Protein AF-X1IJZ1-F1 (afdb_monomer_lite)

Organism: NCBI:txid412755

Foldseek 3Di:
DFFWFFAKDAQFWTWTWGPVVVPPFTFIFTDAPRDTHGLGTDDAFDKWKWKWKDDPVVQWIFIDTPNHTRDIGHGHNPDDRGPDMDGTGDDPPDPWHKDKDKDDWDKDFDQCQNPPVDGPVRPPVPDDDTIIMIIIIIHIDGPD

pLDDT: mean 72.97, std 17.33, range [34.69, 97.56]

Sequence (144 aa):
PIHWIEVFRNQHINTVIDDSAGGGAWSFKCRYGGENYLIMNLYPYALYNIEYKVHPHPNNYDIYVGGILKRTCDCDPGGPPFPQFRMGDFEIGSDNYGRAVYDDIIVTQPVDSDQDGILDPDDNCPYDYCGQRFFATLSAKDSG

Secondary structure (DSSP, 8-state):
---EEEEEESSS-EEEEE-TTSSS--EEEEEETTEEEEEEE--TT--EEEEEEEETTTTEEEEEETTEEEEEEE----SS---S-EEE---TT-S--EEEEEEEEEEE--SSSS-SSS-TTT----SS----EEEEEEEEEE--

Structure (mmCIF, N/CA/C/O backbone):
data_AF-X1IJZ1-F1
#
_entry.id   AF-X1IJZ1-F1
#
loop_
_atom_site.group_PDB
_atom_site.id
_atom_site.type_symbol
_atom_site.label_atom_id
_atom_site.label_alt_id
_atom_site.label_comp_id
_atom_site.label_asym_id
_atom_site.label_entity_id
_atom_site.label_seq_id
_atom_site.pdbx_PDB_ins_code
_atom_site.Cartn_x
_atom_site.Cartn_y
_atom_site.Cartn_z
_atom_site.occupancy
_atom_site.B_iso_or_equiv
_atom_site.auth_seq_id
_atom_site.auth_comp_id
_atom_site.auth_asym_id
_atom_site.auth_atom_id
_atom_site.pdbx_PDB_model_num
ATOM 1 N N . PRO A 1 1 ? 9.723 14.968 -14.185 1.00 48.88 1 PRO A N 1
ATOM 2 C CA . PRO A 1 1 ? 9.202 14.939 -12.797 1.00 48.88 1 PRO A CA 1
ATOM 3 C C . PRO A 1 1 ? 9.394 13.530 -12.235 1.00 48.88 1 PRO A C 1
ATOM 5 O O . PRO A 1 1 ? 9.352 12.592 -13.024 1.00 48.88 1 PRO A O 1
ATOM 8 N N . ILE A 1 2 ? 9.660 13.366 -10.935 1.00 55.94 2 ILE A N 1
ATOM 9 C CA . ILE A 1 2 ? 9.573 12.030 -10.322 1.00 55.94 2 ILE A CA 1
ATOM 10 C C . ILE A 1 2 ? 8.095 11.653 -10.353 1.00 55.94 2 ILE A C 1
ATOM 12 O O . ILE A 1 2 ? 7.256 12.446 -9.933 1.00 55.94 2 ILE A O 1
ATOM 16 N N . HIS A 1 3 ? 7.793 10.489 -10.905 1.00 66.81 3 HIS A N 1
ATOM 17 C CA . HIS A 1 3 ? 6.431 10.038 -11.126 1.00 66.81 3 HIS A CA 1
ATOM 18 C C . HIS A 1 3 ? 6.120 8.867 -10.229 1.00 66.81 3 HIS A C 1
ATOM 20 O O . HIS A 1 3 ? 6.918 7.938 -10.098 1.00 66.81 3 HIS A O 1
ATOM 26 N N . TRP A 1 4 ? 4.937 8.929 -9.649 1.00 77.62 4 TRP A N 1
ATOM 27 C CA . TRP A 1 4 ? 4.392 7.917 -8.773 1.00 77.62 4 TRP A CA 1
ATOM 28 C C . TRP A 1 4 ? 3.078 7.401 -9.331 1.00 77.62 4 TRP A C 1
ATOM 30 O O . TRP A 1 4 ? 2.216 8.166 -9.754 1.00 77.62 4 TRP A O 1
ATOM 40 N N . ILE A 1 5 ? 2.899 6.091 -9.249 1.00 82.00 5 ILE A N 1
ATOM 41 C CA . ILE A 1 5 ? 1.600 5.470 -9.492 1.00 82.00 5 ILE A CA 1
ATOM 42 C C . ILE A 1 5 ? 0.942 5.327 -8.123 1.00 82.00 5 ILE A C 1
ATOM 44 O O . ILE A 1 5 ? 1.501 4.654 -7.254 1.00 82.00 5 ILE A O 1
ATOM 48 N N . GLU A 1 6 ? -0.217 5.942 -7.897 1.00 86.25 6 GLU A N 1
ATOM 49 C CA . GLU A 1 6 ? -0.952 5.771 -6.642 1.00 86.25 6 GLU A CA 1
ATOM 50 C C . GLU A 1 6 ? -1.454 4.320 -6.564 1.00 86.25 6 GLU A C 1
ATOM 52 O O . GLU A 1 6 ? -2.267 3.876 -7.372 1.00 86.25 6 GLU A O 1
ATOM 57 N N . VAL A 1 7 ? -0.964 3.541 -5.596 1.00 88.25 7 VAL A N 1
ATOM 58 C CA . VAL A 1 7 ? -1.478 2.181 -5.357 1.00 88.25 7 VAL A CA 1
ATOM 59 C C . VAL A 1 7 ? -2.842 2.285 -4.712 1.00 88.25 7 VAL A C 1
ATOM 61 O O . VAL A 1 7 ? -3.813 1.741 -5.221 1.00 88.25 7 VAL A O 1
ATOM 64 N N . PHE A 1 8 ? -2.906 3.022 -3.610 1.00 87.88 8 PHE A N 1
ATOM 65 C CA . PHE A 1 8 ? -4.148 3.389 -2.967 1.00 87.88 8 PHE A CA 1
ATOM 66 C C . PHE A 1 8 ? -3.935 4.673 -2.183 1.00 87.88 8 PHE A C 1
ATOM 68 O O . PHE A 1 8 ? -2.949 4.809 -1.442 1.00 87.88 8 PHE A O 1
ATOM 75 N N . ARG A 1 9 ? -4.877 5.601 -2.343 1.00 85.38 9 ARG A N 1
ATOM 76 C CA . ARG A 1 9 ? -4.916 6.843 -1.587 1.00 85.38 9 ARG A CA 1
ATOM 77 C C . ARG A 1 9 ? -6.334 7.195 -1.154 1.00 85.38 9 ARG A C 1
ATOM 79 O O . ARG A 1 9 ? -7.252 7.211 -1.976 1.00 85.38 9 ARG A O 1
ATOM 86 N N . ASN A 1 10 ? -6.480 7.540 0.121 1.00 83.31 10 ASN A N 1
ATOM 87 C CA . ASN A 1 10 ? -7.652 8.197 0.701 1.00 83.31 10 ASN A CA 1
ATOM 88 C C . ASN A 1 10 ? -7.187 9.248 1.738 1.00 83.31 10 ASN A C 1
ATOM 90 O O . ASN A 1 10 ? -6.062 9.739 1.647 1.00 83.31 10 ASN A O 1
ATOM 94 N N . GLN A 1 11 ? -8.044 9.622 2.693 1.00 79.62 11 GLN A N 1
ATOM 95 C CA . GLN A 1 11 ? -7.702 10.563 3.770 1.00 79.62 11 GLN A CA 1
ATOM 96 C C . GLN A 1 11 ? -6.636 10.038 4.752 1.00 79.62 11 GLN A C 1
ATOM 98 O O . GLN A 1 11 ? -5.939 10.836 5.363 1.00 79.62 11 GLN A O 1
ATOM 103 N N . HIS A 1 12 ? -6.504 8.722 4.916 1.00 84.25 12 HIS A N 1
ATOM 104 C CA . HIS A 1 12 ? -5.594 8.107 5.889 1.00 84.25 12 HIS A CA 1
ATOM 105 C C . HIS A 1 12 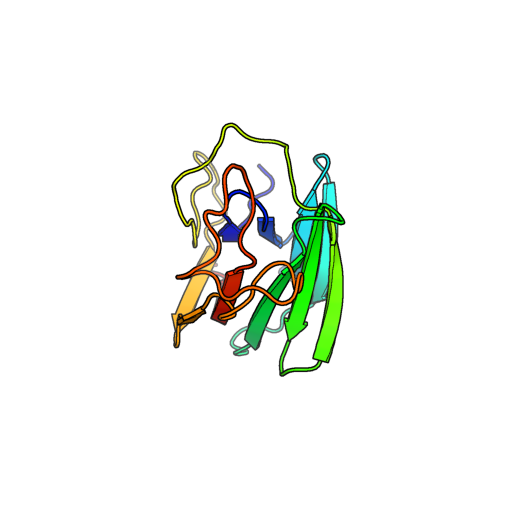? -4.389 7.458 5.207 1.00 84.25 12 HIS A C 1
ATOM 107 O O . HIS A 1 12 ? -3.242 7.664 5.590 1.00 84.25 12 HIS A O 1
ATOM 113 N N . ILE A 1 13 ? -4.652 6.679 4.165 1.00 88.44 13 ILE A N 1
ATOM 114 C CA . ILE A 1 13 ? -3.670 5.879 3.451 1.00 88.44 13 ILE A CA 1
ATOM 115 C C . ILE A 1 13 ? -3.149 6.681 2.264 1.00 88.44 13 ILE A C 1
ATOM 117 O O . ILE A 1 13 ? -3.924 7.244 1.491 1.00 88.44 13 ILE A O 1
ATOM 121 N N . ASN A 1 14 ? -1.832 6.673 2.078 1.00 89.50 14 ASN A N 1
ATOM 122 C CA . ASN A 1 14 ? -1.183 7.233 0.902 1.00 89.50 14 ASN A CA 1
ATOM 123 C C . ASN A 1 14 ? -0.015 6.328 0.515 1.00 89.50 14 ASN A C 1
ATOM 125 O O . ASN A 1 14 ? 1.035 6.327 1.161 1.00 89.50 14 ASN A O 1
ATOM 129 N N . THR A 1 15 ? -0.216 5.511 -0.516 1.00 90.88 15 THR A N 1
ATOM 130 C CA . THR A 1 15 ? 0.810 4.588 -0.996 1.00 90.88 15 THR A CA 1
ATOM 131 C C . THR A 1 15 ? 0.993 4.665 -2.494 1.00 90.88 15 THR A C 1
ATOM 133 O O . THR A 1 15 ? 0.041 4.850 -3.253 1.00 90.88 15 THR A O 1
ATOM 136 N N . VAL A 1 16 ? 2.244 4.510 -2.909 1.00 88.69 16 VAL A N 1
ATOM 137 C CA . VAL A 1 16 ? 2.686 4.725 -4.278 1.00 88.69 16 VAL A CA 1
ATOM 138 C C . VAL A 1 16 ? 3.659 3.640 -4.716 1.00 88.69 16 VAL A C 1
ATOM 140 O O . VAL A 1 16 ? 4.363 3.036 -3.902 1.00 88.69 16 VAL A O 1
ATOM 143 N N . ILE A 1 17 ? 3.716 3.420 -6.022 1.00 86.94 17 ILE A N 1
ATOM 144 C CA . ILE A 1 17 ? 4.848 2.789 -6.684 1.00 86.94 17 ILE A CA 1
ATOM 145 C C . ILE A 1 17 ? 5.768 3.901 -7.186 1.00 86.94 17 ILE A C 1
ATOM 147 O O . ILE A 1 17 ? 5.311 4.832 -7.847 1.00 86.94 17 ILE A O 1
ATOM 151 N N . ASP A 1 18 ? 7.051 3.790 -6.863 1.00 82.19 18 ASP A N 1
ATOM 152 C CA . ASP A 1 18 ? 8.067 4.803 -7.139 1.00 82.19 18 ASP A CA 1
ATOM 153 C C . ASP A 1 18 ? 9.330 4.138 -7.724 1.00 82.19 18 ASP A C 1
ATOM 155 O O . ASP A 1 18 ? 9.849 3.173 -7.148 1.00 82.19 18 ASP A O 1
ATOM 159 N N . ASP A 1 19 ? 9.814 4.659 -8.856 1.00 76.19 19 ASP A N 1
ATOM 160 C CA . ASP A 1 19 ? 11.106 4.323 -9.487 1.00 76.19 19 ASP A CA 1
ATOM 161 C C . ASP A 1 19 ? 12.146 5.429 -9.232 1.00 76.19 19 ASP A C 1
ATOM 163 O O . ASP A 1 19 ? 12.922 5.817 -10.101 1.00 76.19 19 ASP A O 1
ATOM 167 N N . SER A 1 20 ? 12.185 5.980 -8.016 1.00 63.88 20 SER A N 1
ATOM 168 C CA . SER A 1 20 ? 13.125 7.040 -7.618 1.00 63.88 20 SER A CA 1
ATOM 169 C C . SER A 1 20 ? 14.608 6.699 -7.843 1.00 63.88 20 SER A C 1
ATOM 171 O O . SER A 1 20 ? 15.456 7.580 -7.733 1.00 63.88 20 SER A O 1
ATOM 173 N N . ALA A 1 21 ? 14.944 5.430 -8.103 1.00 58.72 21 ALA A N 1
ATOM 174 C CA . ALA A 1 21 ? 16.296 4.988 -8.439 1.00 58.72 21 ALA A CA 1
ATOM 175 C C . ALA A 1 21 ? 16.635 5.119 -9.941 1.00 58.72 21 ALA A C 1
ATOM 177 O O . ALA A 1 21 ? 17.794 4.925 -10.303 1.00 58.72 21 ALA A O 1
ATOM 178 N N . GLY A 1 22 ? 15.660 5.444 -10.803 1.00 56.47 22 GLY A N 1
ATOM 179 C CA . GLY A 1 22 ? 15.850 5.690 -12.239 1.00 56.47 22 GLY A CA 1
ATOM 180 C C . GLY A 1 22 ? 16.417 4.498 -13.014 1.00 56.47 22 GLY A C 1
ATOM 181 O O . GLY A 1 22 ? 17.067 4.685 -14.041 1.00 56.47 22 GLY A O 1
ATOM 182 N N . GLY A 1 23 ? 16.237 3.285 -12.486 1.00 58.50 23 GLY A N 1
ATOM 183 C CA . GLY A 1 23 ? 16.895 2.066 -12.961 1.00 58.50 23 GLY A CA 1
ATOM 184 C C . GLY A 1 23 ? 15.931 0.920 -13.259 1.00 58.50 23 GLY A C 1
ATOM 185 O O . GLY A 1 23 ? 16.386 -0.218 -13.374 1.00 58.50 23 GLY A O 1
ATOM 186 N N . GLY A 1 24 ? 14.619 1.188 -13.322 1.00 60.78 24 GLY A N 1
ATOM 187 C CA . GLY A 1 24 ? 13.583 0.165 -13.496 1.00 60.78 24 GLY A CA 1
ATOM 188 C C . GLY A 1 24 ? 13.322 -0.666 -12.235 1.00 60.78 24 GLY A C 1
ATOM 189 O O . GLY A 1 24 ? 12.656 -1.704 -12.292 1.00 6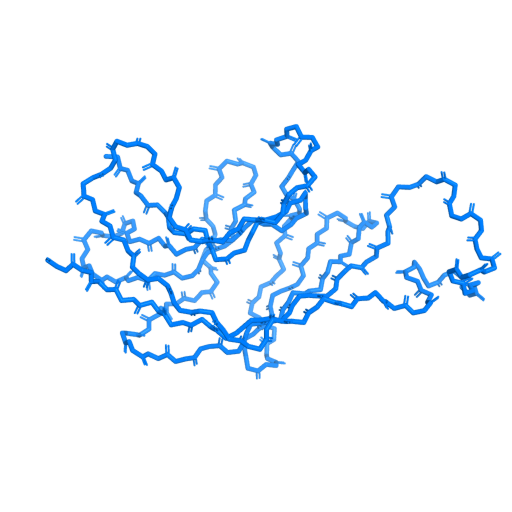0.78 24 GLY A O 1
ATOM 190 N N . ALA A 1 25 ? 13.850 -0.231 -11.088 1.00 70.81 25 ALA A N 1
ATOM 191 C CA . ALA A 1 25 ? 13.694 -0.900 -9.804 1.00 70.81 25 ALA A CA 1
ATOM 192 C C . ALA A 1 25 ? 12.504 -0.291 -9.058 1.00 70.81 25 ALA A C 1
ATOM 194 O O . ALA A 1 25 ? 12.655 0.491 -8.118 1.00 70.81 25 ALA A O 1
ATOM 195 N N . TRP A 1 26 ? 11.307 -0.673 -9.496 1.00 80.69 26 TRP A N 1
ATOM 196 C CA . TRP A 1 26 ? 10.061 -0.230 -8.890 1.00 80.69 26 TRP A CA 1
ATOM 197 C C . TRP A 1 26 ? 9.973 -0.656 -7.425 1.00 80.69 26 TRP A C 1
ATOM 199 O O . TRP A 1 26 ? 10.231 -1.806 -7.058 1.00 80.69 26 TRP A O 1
ATOM 209 N N . SER A 1 27 ? 9.570 0.278 -6.572 1.00 87.69 27 SER A N 1
ATOM 210 C CA . SER A 1 27 ? 9.424 0.042 -5.140 1.00 87.69 27 SER A CA 1
ATOM 211 C C . SER A 1 27 ? 8.053 0.483 -4.656 1.00 87.69 27 SER A C 1
ATOM 213 O O . SER A 1 27 ? 7.517 1.497 -5.098 1.00 87.69 27 SER A O 1
ATOM 215 N N . PHE A 1 28 ? 7.481 -0.301 -3.747 1.00 91.44 28 PHE A N 1
ATOM 216 C CA . PHE A 1 28 ? 6.243 0.034 -3.064 1.00 91.44 28 PHE A CA 1
ATOM 217 C C . PHE A 1 28 ? 6.572 0.857 -1.826 1.00 91.44 28 PHE A C 1
ATOM 219 O O . PHE A 1 28 ? 7.389 0.442 -0.990 1.00 91.44 28 PHE A O 1
ATOM 226 N N . LYS A 1 29 ? 5.957 2.033 -1.719 1.00 91.69 29 LYS A N 1
ATOM 227 C CA . LYS A 1 29 ? 6.235 3.004 -0.665 1.00 91.69 29 LYS A CA 1
ATOM 228 C C . LYS A 1 29 ? 4.947 3.542 -0.060 1.00 91.69 29 LYS A C 1
ATOM 230 O O . LYS A 1 29 ? 3.935 3.674 -0.745 1.00 91.69 29 LYS A O 1
ATOM 235 N N . CYS A 1 30 ? 5.006 3.886 1.220 1.00 92.94 30 CYS A N 1
ATOM 236 C CA . CYS A 1 30 ? 4.010 4.749 1.840 1.00 92.94 30 CYS A CA 1
ATOM 237 C C . CYS A 1 30 ? 4.537 6.174 1.899 1.00 92.94 30 CYS A C 1
ATOM 239 O O . CYS A 1 30 ? 5.749 6.389 1.937 1.00 92.94 30 CYS A O 1
ATOM 241 N N . ARG A 1 31 ? 3.629 7.143 1.894 1.00 89.12 31 ARG A N 1
ATOM 242 C CA . ARG A 1 31 ? 3.960 8.559 1.893 1.00 89.12 31 ARG A CA 1
ATOM 243 C C . ARG A 1 31 ? 3.249 9.262 3.035 1.00 89.12 31 ARG A C 1
ATOM 245 O O . ARG A 1 31 ? 2.056 9.062 3.226 1.00 89.12 31 ARG A O 1
ATOM 252 N N . TYR A 1 32 ? 3.990 10.076 3.771 1.00 88.44 32 TYR A N 1
ATOM 253 C CA . TYR A 1 32 ? 3.469 10.958 4.813 1.00 88.44 32 TYR A CA 1
ATOM 254 C C . TYR A 1 32 ? 4.494 12.059 5.092 1.00 88.44 32 TYR A C 1
ATOM 256 O O . TYR A 1 32 ? 5.681 11.894 4.812 1.00 88.44 32 TYR A O 1
ATOM 264 N N . GLY A 1 33 ? 4.046 13.221 5.573 1.00 85.12 33 GLY A N 1
ATOM 265 C CA . GLY A 1 33 ? 4.952 14.335 5.894 1.00 85.12 33 GLY A CA 1
ATOM 266 C C . GLY A 1 33 ? 5.756 14.866 4.697 1.00 85.12 33 GLY A C 1
ATOM 267 O O . GLY A 1 33 ? 6.802 15.475 4.887 1.00 85.12 33 GLY A O 1
ATOM 268 N N . GLY A 1 34 ? 5.287 14.624 3.467 1.00 82.19 34 GLY A N 1
ATOM 269 C CA . GLY A 1 34 ? 5.988 14.993 2.234 1.00 82.19 34 GLY A CA 1
ATOM 270 C C . GLY A 1 34 ? 7.048 13.993 1.756 1.00 82.19 34 GLY A C 1
ATOM 271 O O . GLY A 1 34 ? 7.578 14.187 0.666 1.00 82.19 34 GLY A O 1
ATOM 272 N N . GLU A 1 35 ? 7.294 12.910 2.494 1.00 86.69 35 GLU A N 1
ATOM 273 C CA . GLU A 1 35 ? 8.387 11.960 2.251 1.00 86.69 35 GLU A CA 1
ATOM 274 C C . GLU A 1 35 ? 7.881 10.571 1.832 1.00 86.69 35 GLU A C 1
ATOM 276 O O . GLU A 1 35 ? 6.797 10.146 2.235 1.00 86.69 35 GLU A O 1
ATOM 281 N N . ASN A 1 36 ? 8.689 9.842 1.051 1.00 87.75 36 ASN A N 1
ATOM 282 C CA . ASN A 1 36 ? 8.399 8.474 0.608 1.00 87.75 36 ASN A CA 1
ATOM 283 C C . ASN A 1 36 ? 9.209 7.447 1.416 1.00 87.75 36 ASN A C 1
ATOM 285 O O . ASN A 1 36 ? 10.440 7.448 1.402 1.00 87.75 36 ASN A O 1
ATOM 289 N N . TYR A 1 37 ? 8.527 6.483 2.027 1.00 92.31 37 TYR A N 1
ATOM 290 C CA . TYR A 1 37 ? 9.127 5.465 2.880 1.00 92.31 37 TYR A CA 1
ATOM 291 C C . TYR A 1 37 ? 8.991 4.066 2.279 1.00 92.31 37 TYR A C 1
ATOM 293 O O . TYR A 1 37 ? 7.889 3.602 1.988 1.00 92.31 37 TYR A O 1
ATOM 301 N N . LEU A 1 38 ? 10.121 3.369 2.128 1.00 93.56 38 LEU A N 1
ATOM 302 C CA . LEU A 1 38 ? 10.166 2.029 1.539 1.00 93.56 38 LEU A CA 1
ATOM 303 C C . LEU A 1 38 ? 9.357 1.018 2.364 1.00 93.56 38 LEU A C 1
ATOM 305 O O . LEU A 1 38 ? 9.597 0.850 3.563 1.00 93.56 38 LEU A O 1
ATOM 309 N N . ILE A 1 39 ? 8.447 0.311 1.694 1.00 95.00 39 ILE A N 1
ATOM 310 C CA . ILE A 1 39 ? 7.752 -0.869 2.220 1.00 95.00 39 ILE A CA 1
ATOM 311 C C . ILE A 1 39 ? 8.465 -2.121 1.708 1.00 95.00 39 ILE A C 1
ATOM 313 O O . ILE A 1 39 ? 8.869 -2.975 2.494 1.00 95.00 39 ILE A O 1
ATOM 317 N N . MET A 1 40 ? 8.642 -2.225 0.385 1.00 93.12 40 MET A N 1
ATOM 318 C CA . MET A 1 40 ? 9.382 -3.313 -0.257 1.00 93.12 40 MET A CA 1
ATOM 319 C C . MET A 1 40 ? 9.744 -2.998 -1.711 1.00 93.12 40 MET A C 1
ATOM 321 O O . MET A 1 40 ? 9.125 -2.149 -2.349 1.00 93.12 40 MET A O 1
ATOM 325 N N . ASN A 1 41 ? 10.710 -3.740 -2.251 1.00 89.75 41 ASN A N 1
ATOM 326 C CA . ASN A 1 41 ? 10.980 -3.754 -3.688 1.00 89.75 41 ASN A CA 1
ATOM 327 C C . ASN A 1 41 ? 9.946 -4.624 -4.408 1.00 89.75 41 ASN A C 1
ATOM 329 O O . ASN A 1 41 ? 9.536 -5.668 -3.888 1.00 89.75 41 ASN A O 1
ATOM 333 N N . LEU A 1 42 ? 9.549 -4.197 -5.603 1.00 85.88 42 LEU A N 1
ATOM 334 C CA . LEU A 1 42 ? 8.630 -4.927 -6.463 1.00 85.88 42 LEU A CA 1
ATOM 335 C C . LEU A 1 42 ? 9.406 -5.667 -7.548 1.00 85.88 42 LEU A C 1
ATOM 337 O O . LEU A 1 42 ? 10.436 -5.207 -8.037 1.00 85.88 42 LEU A O 1
ATOM 341 N N . TYR A 1 43 ? 8.882 -6.823 -7.930 1.00 82.56 43 TYR A N 1
ATOM 342 C CA . TYR A 1 43 ? 9.361 -7.590 -9.065 1.00 82.56 43 TYR A CA 1
ATOM 343 C C . TYR A 1 43 ? 8.383 -7.415 -10.230 1.00 82.56 43 TYR A C 1
ATOM 345 O O . TYR A 1 43 ? 7.167 -7.473 -10.011 1.00 82.56 43 TYR A O 1
ATOM 353 N N . PRO A 1 44 ? 8.878 -7.226 -11.466 1.00 74.75 44 PRO A N 1
ATOM 354 C CA . PRO A 1 44 ? 8.019 -7.128 -12.639 1.00 74.75 44 PRO A CA 1
ATOM 355 C C . PRO A 1 44 ? 7.076 -8.331 -12.754 1.00 74.75 44 PRO A C 1
ATOM 357 O O . PRO A 1 44 ? 7.497 -9.469 -12.544 1.00 74.75 44 PRO A O 1
ATOM 360 N N . TYR A 1 45 ? 5.814 -8.078 -13.114 1.00 73.69 45 TYR A N 1
ATOM 361 C CA . TYR A 1 45 ? 4.767 -9.095 -13.325 1.00 73.69 45 TYR A CA 1
ATOM 362 C C . TYR A 1 45 ? 4.349 -9.909 -12.091 1.00 73.69 45 TYR A C 1
ATOM 364 O O . TYR A 1 45 ? 3.513 -10.806 -12.213 1.00 73.69 45 TYR A O 1
ATOM 372 N N . ALA A 1 46 ? 4.882 -9.610 -10.907 1.00 83.88 46 ALA A N 1
ATOM 373 C CA . ALA A 1 46 ? 4.403 -10.222 -9.679 1.00 83.88 46 ALA A CA 1
ATOM 374 C C . ALA A 1 46 ? 3.033 -9.649 -9.277 1.00 83.88 46 ALA A C 1
ATOM 376 O O . ALA A 1 46 ? 2.706 -8.496 -9.573 1.00 83.88 46 ALA A O 1
ATOM 377 N N . LEU A 1 47 ? 2.242 -10.484 -8.601 1.00 84.12 47 LEU A N 1
ATOM 378 C CA . LEU A 1 47 ? 0.983 -10.104 -7.971 1.00 84.12 47 LEU A CA 1
ATOM 379 C C . LEU A 1 47 ? 1.189 -10.027 -6.464 1.00 84.12 47 LEU A C 1
ATOM 381 O O . LEU A 1 47 ? 1.736 -10.950 -5.856 1.00 84.12 47 LEU A O 1
ATOM 385 N N . TYR A 1 48 ? 0.732 -8.933 -5.869 1.00 89.06 48 TYR A N 1
ATOM 386 C CA . TYR A 1 48 ? 0.845 -8.695 -4.437 1.00 89.06 48 TYR A CA 1
ATOM 387 C C . TYR A 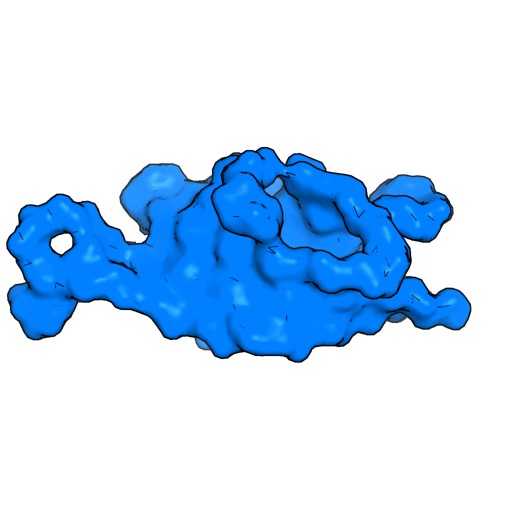1 48 ? -0.541 -8.533 -3.838 1.00 89.06 48 TYR A C 1
ATOM 389 O O . TYR A 1 48 ? -1.251 -7.610 -4.219 1.00 89.06 48 TYR A O 1
ATOM 397 N N . ASN A 1 49 ? -0.898 -9.403 -2.893 1.00 91.06 49 ASN A N 1
ATOM 398 C CA . ASN A 1 49 ? -2.060 -9.201 -2.032 1.00 91.06 49 ASN A CA 1
ATOM 399 C C . ASN A 1 49 ? -1.670 -8.198 -0.942 1.00 91.06 49 ASN A C 1
ATOM 401 O O . ASN A 1 49 ? -0.806 -8.510 -0.115 1.00 91.06 49 ASN A O 1
ATOM 405 N N . ILE A 1 50 ? -2.266 -7.010 -0.991 1.00 92.19 50 ILE A N 1
ATOM 406 C CA . ILE A 1 50 ? -1.993 -5.900 -0.084 1.00 92.19 50 ILE A CA 1
ATOM 407 C C . ILE A 1 50 ? -3.221 -5.679 0.796 1.00 92.19 50 ILE A C 1
ATOM 409 O O . ILE A 1 50 ? -4.328 -5.512 0.287 1.00 92.19 50 ILE A O 1
ATOM 413 N N . GLU A 1 51 ? -3.004 -5.638 2.109 1.00 92.19 51 GLU A N 1
ATOM 414 C CA . GLU A 1 51 ? -4.020 -5.285 3.100 1.00 92.19 51 GLU A CA 1
ATOM 415 C C . GLU A 1 51 ? -3.562 -4.056 3.888 1.00 92.19 51 GLU A C 1
ATOM 417 O O . GLU A 1 51 ? -2.436 -4.006 4.390 1.00 92.19 51 GLU A O 1
ATOM 422 N N . TYR A 1 52 ? -4.464 -3.088 4.028 1.00 91.44 52 TYR A N 1
ATOM 423 C CA . TYR A 1 52 ? -4.282 -1.929 4.897 1.00 91.44 52 TYR A CA 1
ATOM 424 C C . TYR A 1 52 ? -5.195 -2.042 6.112 1.00 91.44 52 TYR A C 1
ATOM 426 O O . TYR A 1 52 ? -6.377 -2.357 5.962 1.00 91.44 52 TYR A O 1
ATOM 434 N N . LYS A 1 53 ? -4.674 -1.730 7.301 1.00 88.44 53 LYS A N 1
ATOM 435 C CA . LYS A 1 53 ? -5.478 -1.550 8.518 1.00 88.44 53 LYS A CA 1
ATOM 436 C C . LYS A 1 53 ? -5.254 -0.155 9.062 1.00 88.44 53 LYS A C 1
ATOM 438 O O . LYS A 1 53 ? -4.162 0.143 9.532 1.00 88.44 53 LYS A O 1
ATOM 443 N N . VAL A 1 54 ? -6.275 0.689 8.977 1.00 85.25 54 VAL A N 1
ATOM 444 C CA . VAL A 1 54 ? -6.210 2.047 9.518 1.00 85.25 54 VAL A CA 1
ATOM 445 C C . VAL A 1 54 ? -6.489 2.022 11.014 1.00 85.25 54 VAL A C 1
ATOM 447 O O . VAL A 1 54 ? -7.461 1.407 11.450 1.00 85.25 54 VAL A O 1
ATOM 450 N N . HIS A 1 55 ? -5.663 2.744 11.765 1.00 80.75 55 HIS A N 1
ATOM 451 C CA . HIS A 1 55 ? -5.801 2.989 13.194 1.00 80.75 55 HIS A CA 1
ATOM 452 C C . HIS A 1 55 ? -5.961 4.496 13.409 1.00 80.75 55 HIS A C 1
ATOM 454 O O . HIS A 1 55 ? -4.971 5.226 13.529 1.00 80.75 55 HIS A O 1
ATOM 460 N N . PRO A 1 56 ? -7.198 5.005 13.433 1.00 73.06 56 PRO A N 1
ATOM 461 C CA . PRO A 1 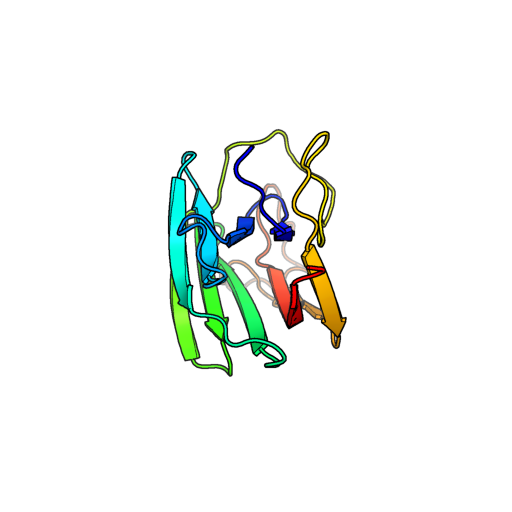56 ? -7.385 6.446 13.409 1.00 73.06 56 PRO A CA 1
ATOM 462 C C . PRO A 1 56 ? -6.962 7.156 14.694 1.00 73.06 56 PRO A C 1
ATOM 464 O O . PRO A 1 56 ? -6.378 8.232 14.632 1.00 73.06 56 PRO A O 1
ATOM 467 N N . HIS A 1 57 ? -7.180 6.532 15.856 1.00 72.38 57 HIS A N 1
ATOM 468 C CA . HIS A 1 57 ? -6.782 7.103 17.143 1.00 72.38 57 HIS A CA 1
ATOM 469 C C . HIS A 1 57 ? -5.263 7.355 17.250 1.00 72.38 57 HIS A C 1
ATOM 471 O O . HIS A 1 57 ? -4.872 8.483 17.552 1.00 72.38 57 HIS A O 1
ATOM 477 N N . PRO A 1 58 ? -4.377 6.381 16.951 1.00 80.44 58 PRO A N 1
ATOM 478 C CA . PRO A 1 58 ? -2.941 6.649 16.873 1.00 80.44 58 PRO A CA 1
ATOM 479 C C . PRO A 1 58 ? -2.517 7.342 15.562 1.00 80.44 58 PRO A C 1
ATOM 481 O O . PRO A 1 58 ? -1.323 7.553 15.360 1.00 80.44 58 PRO A O 1
ATOM 484 N N . ASN A 1 59 ? -3.466 7.696 14.686 1.00 82.31 59 ASN A N 1
ATOM 485 C CA . ASN A 1 59 ? -3.260 8.368 13.403 1.00 82.31 59 ASN A CA 1
ATOM 486 C C . ASN A 1 59 ? -2.219 7.678 12.502 1.00 82.31 59 ASN A C 1
ATOM 488 O O . ASN A 1 59 ? -1.323 8.315 11.943 1.00 82.31 59 ASN A O 1
ATOM 492 N N . ASN A 1 60 ? -2.327 6.358 12.369 1.00 89.31 60 ASN A N 1
ATOM 493 C CA . ASN A 1 60 ? -1.446 5.565 11.519 1.00 89.31 60 ASN A CA 1
ATOM 494 C C . ASN A 1 60 ? -2.196 4.411 10.842 1.00 89.31 60 ASN A C 1
ATOM 496 O O . ASN A 1 60 ? -3.396 4.214 11.034 1.00 89.31 60 ASN A O 1
ATOM 500 N N . TYR A 1 61 ? -1.497 3.664 9.996 1.00 90.81 61 TYR A N 1
ATOM 501 C CA . TYR A 1 61 ? -2.026 2.464 9.370 1.00 90.81 61 TYR A CA 1
ATOM 502 C C . TYR A 1 61 ? -0.934 1.417 9.163 1.00 90.81 61 TYR A C 1
ATOM 504 O O . TYR A 1 61 ? 0.217 1.727 8.844 1.00 90.81 61 TYR A O 1
ATOM 512 N N . ASP A 1 62 ? -1.319 0.157 9.316 1.00 93.56 62 ASP A N 1
ATOM 513 C CA . ASP A 1 62 ? -0.473 -0.990 9.022 1.00 93.56 62 ASP A CA 1
ATOM 514 C C . ASP A 1 62 ? -0.657 -1.442 7.577 1.00 93.56 62 ASP A C 1
ATOM 516 O O . ASP A 1 62 ? -1.767 -1.439 7.040 1.00 93.56 62 ASP A O 1
ATOM 520 N N . ILE A 1 63 ? 0.439 -1.889 6.969 1.00 95.50 63 ILE A N 1
ATOM 521 C CA . ILE A 1 63 ? 0.480 -2.419 5.609 1.00 95.50 63 ILE A CA 1
ATOM 522 C C . ILE A 1 63 ? 0.993 -3.852 5.661 1.00 95.50 63 ILE A C 1
ATOM 524 O O . ILE A 1 63 ? 2.140 -4.111 6.049 1.00 95.50 63 ILE A O 1
ATOM 528 N N . TYR A 1 64 ? 0.158 -4.784 5.218 1.00 94.12 64 TYR A N 1
ATOM 529 C CA . TYR A 1 64 ? 0.480 -6.197 5.095 1.00 94.12 64 TYR A CA 1
ATOM 530 C C . TYR A 1 64 ? 0.610 -6.568 3.621 1.00 94.12 64 TYR A C 1
ATOM 532 O O . TYR A 1 64 ? -0.171 -6.118 2.787 1.00 94.12 64 TYR A O 1
ATOM 540 N N . VAL A 1 65 ? 1.579 -7.427 3.301 1.00 94.06 65 VAL A N 1
ATOM 541 C CA . VAL A 1 65 ? 1.711 -8.023 1.965 1.00 94.06 65 VAL A CA 1
ATOM 542 C C . VAL A 1 65 ? 1.772 -9.536 2.110 1.00 94.06 65 VAL A C 1
ATOM 544 O O . VAL A 1 65 ? 2.664 -10.057 2.785 1.00 94.06 65 VAL A O 1
ATOM 547 N N . GLY A 1 66 ? 0.806 -10.237 1.513 1.00 91.38 66 GLY A N 1
ATOM 548 C CA . GLY A 1 66 ? 0.627 -11.680 1.700 1.00 91.38 66 GLY A CA 1
ATOM 549 C C . GLY A 1 66 ? 0.349 -12.060 3.161 1.00 91.38 66 GLY A C 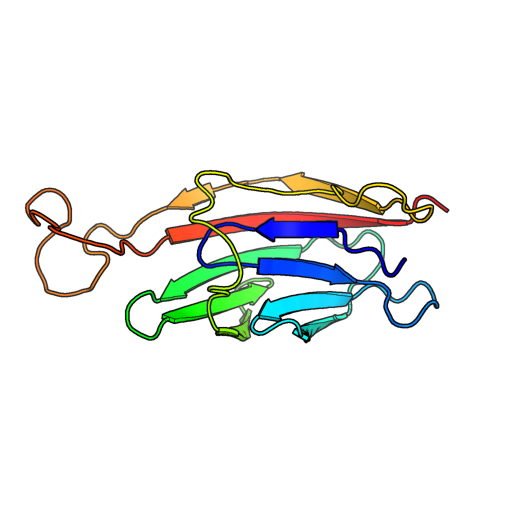1
ATOM 550 O O . GLY A 1 66 ? 0.859 -13.071 3.635 1.00 91.38 66 GLY A O 1
ATOM 551 N N . GLY A 1 67 ? -0.378 -11.211 3.898 1.00 90.75 67 GLY A N 1
ATOM 552 C CA . GLY A 1 67 ? -0.692 -11.403 5.321 1.00 90.75 67 GLY A CA 1
ATOM 553 C C . GLY A 1 67 ? 0.454 -11.100 6.298 1.00 90.75 67 GLY A C 1
ATOM 554 O O . GLY A 1 67 ? 0.274 -11.221 7.507 1.00 90.75 67 GLY A O 1
ATOM 555 N N . ILE A 1 68 ? 1.629 -10.686 5.812 1.00 95.88 68 ILE A N 1
ATOM 556 C CA . ILE A 1 68 ? 2.793 -10.359 6.649 1.00 95.88 68 ILE A CA 1
ATOM 557 C C . ILE A 1 68 ? 2.907 -8.844 6.792 1.00 95.88 68 ILE A C 1
ATOM 559 O O . ILE A 1 68 ? 2.992 -8.149 5.779 1.00 95.88 68 ILE A O 1
ATOM 563 N N . LEU A 1 69 ? 2.977 -8.343 8.032 1.00 96.00 69 LEU A N 1
ATOM 564 C CA . LEU A 1 69 ? 3.206 -6.923 8.313 1.00 96.00 69 LEU A CA 1
ATOM 565 C C . LEU A 1 69 ? 4.535 -6.488 7.690 1.00 96.00 69 LEU A C 1
ATOM 567 O O . LEU A 1 69 ? 5.593 -7.029 8.017 1.00 96.00 69 LEU A O 1
ATOM 571 N N . LYS A 1 70 ? 4.479 -5.516 6.780 1.00 97.56 70 LYS A N 1
ATOM 572 C CA . LYS A 1 70 ? 5.664 -4.920 6.158 1.00 97.56 70 LYS A CA 1
ATOM 573 C C . LYS A 1 70 ? 6.059 -3.625 6.836 1.00 97.56 70 LYS A C 1
ATOM 575 O O . LYS A 1 70 ? 7.250 -3.391 7.029 1.00 97.56 70 LYS A O 1
ATOM 580 N N . ARG A 1 71 ? 5.079 -2.779 7.159 1.00 96.88 71 ARG A N 1
ATOM 581 C CA . ARG A 1 71 ? 5.332 -1.449 7.709 1.00 96.88 71 ARG A CA 1
ATOM 582 C C . ARG A 1 71 ? 4.087 -0.860 8.368 1.00 96.88 71 ARG A C 1
ATOM 584 O O . ARG A 1 71 ? 2.989 -1.070 7.866 1.00 96.88 71 ARG A O 1
ATOM 591 N N . THR A 1 72 ? 4.300 -0.074 9.417 1.00 96.38 72 THR A N 1
ATOM 592 C CA . THR A 1 72 ? 3.334 0.898 9.944 1.00 96.38 72 THR A CA 1
ATOM 593 C C . THR A 1 72 ? 3.738 2.282 9.442 1.00 96.38 72 THR A C 1
ATOM 595 O O . THR A 1 72 ? 4.919 2.640 9.515 1.00 96.38 72 THR A O 1
ATOM 598 N N . CYS A 1 73 ? 2.793 3.034 8.887 1.00 94.25 73 CYS A N 1
ATOM 599 C CA . CYS A 1 73 ? 3.018 4.375 8.352 1.00 94.25 73 CYS A CA 1
ATOM 600 C C . CYS A 1 73 ? 2.054 5.360 9.000 1.00 94.25 73 CYS A C 1
ATOM 602 O O . CYS A 1 73 ? 0.908 5.007 9.274 1.00 94.25 73 CYS A O 1
ATOM 604 N N . ASP A 1 74 ? 2.508 6.588 9.223 1.00 92.94 74 ASP A N 1
ATOM 605 C CA . ASP A 1 74 ? 1.627 7.635 9.727 1.00 92.94 74 ASP A CA 1
ATOM 606 C C . ASP A 1 74 ? 0.577 7.959 8.663 1.00 92.94 74 ASP A C 1
ATOM 608 O O . ASP A 1 74 ? 0.867 7.948 7.459 1.00 92.94 74 ASP A O 1
ATOM 612 N N . CYS A 1 75 ? -0.649 8.241 9.102 1.00 87.50 75 CYS A N 1
ATOM 613 C CA . CYS A 1 75 ? -1.663 8.776 8.210 1.00 87.50 75 CYS A CA 1
ATOM 614 C C . CYS A 1 75 ? -1.164 10.114 7.663 1.00 87.50 75 CYS A C 1
ATOM 616 O O . CYS A 1 75 ? -0.600 10.915 8.407 1.00 87.50 75 CYS A O 1
ATOM 618 N N . ASP A 1 76 ? -1.354 10.362 6.371 1.00 75.19 76 ASP A N 1
ATOM 619 C CA . ASP A 1 76 ? -0.923 11.614 5.752 1.00 75.19 76 ASP A CA 1
ATOM 620 C C . ASP A 1 76 ? -2.011 12.691 5.923 1.00 75.19 76 ASP A C 1
ATOM 622 O O . ASP A 1 76 ? -3.008 12.649 5.202 1.00 75.19 76 ASP A O 1
ATOM 626 N N . PRO A 1 77 ? -1.846 13.693 6.816 1.00 56.31 77 PRO A N 1
ATOM 627 C CA . PRO A 1 77 ? -2.799 14.798 6.931 1.00 56.31 77 PRO A CA 1
ATOM 628 C C . PRO A 1 77 ? -2.670 15.797 5.768 1.00 56.31 77 PRO A C 1
ATOM 630 O O . PRO A 1 77 ? -3.391 16.791 5.723 1.00 56.31 77 PRO A O 1
ATOM 633 N N . GLY A 1 78 ? -1.705 15.594 4.861 1.00 49.34 78 GLY A N 1
ATOM 634 C CA . GLY A 1 78 ? -1.184 16.577 3.912 1.00 49.34 78 GLY A CA 1
ATOM 635 C C . GLY A 1 78 ? -2.098 16.954 2.748 1.00 49.34 78 GLY A C 1
ATOM 636 O O . GLY A 1 78 ? -1.615 17.444 1.727 1.00 49.34 78 GLY A O 1
ATOM 637 N N . GLY A 1 79 ? -3.407 16.749 2.859 1.00 51.94 79 GLY A N 1
ATOM 638 C CA . GLY A 1 79 ? -4.346 17.207 1.850 1.00 51.94 79 GLY A CA 1
ATOM 639 C C . GLY A 1 79 ? -5.697 17.610 2.419 1.00 51.94 79 GLY A C 1
ATOM 640 O O . GLY A 1 79 ? -6.040 17.212 3.530 1.00 51.94 79 GLY A O 1
ATOM 641 N N . PRO A 1 80 ? -6.476 18.409 1.666 1.00 52.59 80 PRO A N 1
ATOM 642 C CA . PRO A 1 80 ? -7.861 18.681 2.033 1.00 52.59 80 PRO A CA 1
ATOM 643 C C . PRO A 1 80 ? -8.596 17.350 2.250 1.00 52.59 80 PRO A C 1
ATOM 645 O O . PRO A 1 80 ? -8.204 16.365 1.617 1.00 52.59 80 PRO A O 1
ATOM 648 N N . PRO A 1 81 ? -9.642 17.299 3.101 1.00 57.97 81 PRO A N 1
ATOM 649 C CA . PRO A 1 81 ? -10.462 16.102 3.261 1.00 57.97 81 PRO A CA 1
ATOM 650 C C . PRO A 1 81 ? -10.802 15.567 1.871 1.00 57.97 81 PRO A C 1
ATOM 652 O O . PRO A 1 81 ? -11.465 16.240 1.083 1.00 57.97 81 PRO A O 1
ATOM 655 N N . PHE A 1 82 ? -10.223 14.416 1.528 1.00 57.88 82 PHE A N 1
ATOM 656 C CA . PHE A 1 82 ? -10.347 13.820 0.207 1.00 57.88 82 PHE A CA 1
ATOM 657 C C . PHE A 1 82 ? -11.491 12.809 0.285 1.00 57.88 82 PHE A C 1
ATOM 659 O O . PHE A 1 82 ? -11.262 11.695 0.755 1.00 57.88 82 PHE A O 1
ATOM 666 N N . PRO A 1 83 ? -12.705 13.130 -0.200 1.00 61.12 83 PRO A N 1
ATOM 667 C CA . PRO A 1 83 ? -13.824 12.188 -0.190 1.00 61.12 83 PRO A CA 1
ATOM 668 C C . PRO A 1 83 ? -13.691 11.099 -1.270 1.00 61.12 83 PRO A C 1
ATOM 670 O O . PRO A 1 83 ? -14.683 10.484 -1.644 1.00 61.12 83 PRO A O 1
ATOM 673 N N . GLN A 1 84 ? -12.497 10.885 -1.834 1.00 72.25 84 GLN A N 1
ATOM 674 C CA . GLN A 1 84 ? -12.299 10.016 -2.991 1.00 72.25 84 GLN A CA 1
ATOM 675 C C . GLN A 1 84 ? -11.209 8.976 -2.752 1.00 72.25 84 GLN A C 1
ATOM 677 O O . GLN A 1 84 ? -10.133 9.282 -2.234 1.00 72.25 84 GLN A O 1
ATOM 682 N N . PHE A 1 85 ? -11.489 7.756 -3.204 1.00 82.12 85 PHE A N 1
ATOM 683 C CA . PHE A 1 85 ? -10.476 6.738 -3.434 1.00 82.12 85 PHE A CA 1
ATOM 684 C C . PHE A 1 85 ? -9.753 7.046 -4.739 1.00 82.12 85 PHE A C 1
ATOM 686 O O . PHE A 1 85 ? -10.393 7.287 -5.765 1.00 82.12 85 PHE A O 1
ATOM 693 N N . ARG A 1 86 ? -8.421 7.026 -4.702 1.00 83.00 86 ARG A N 1
ATOM 694 C CA . ARG A 1 86 ? -7.593 7.125 -5.903 1.00 83.00 86 ARG A CA 1
ATOM 695 C C . ARG A 1 86 ? -6.659 5.937 -6.029 1.00 83.00 86 ARG A C 1
ATOM 697 O O . ARG A 1 86 ? -6.076 5.482 -5.045 1.00 83.00 86 ARG A O 1
ATOM 704 N N . MET A 1 87 ? -6.564 5.451 -7.259 1.00 86.06 87 MET A N 1
ATOM 705 C CA . MET A 1 87 ? -5.719 4.345 -7.693 1.00 86.06 87 MET A CA 1
ATOM 706 C C . MET A 1 87 ? -5.322 4.589 -9.148 1.00 86.06 87 MET A C 1
ATOM 708 O O . MET A 1 87 ? -6.176 4.948 -9.961 1.00 86.06 87 MET A O 1
ATOM 712 N N . GLY A 1 88 ? -4.056 4.368 -9.475 1.00 81.88 88 GLY A N 1
ATOM 713 C CA . GLY A 1 88 ? -3.501 4.547 -10.808 1.00 81.88 88 GLY A CA 1
ATOM 714 C C . GLY A 1 88 ? -2.599 5.771 -10.929 1.00 81.88 88 GLY A C 1
ATOM 715 O O . GLY A 1 88 ? -2.160 6.366 -9.946 1.00 81.88 88 GLY A O 1
ATOM 716 N N . ASP A 1 89 ? -2.289 6.105 -12.171 1.00 77.50 89 ASP A N 1
ATOM 717 C CA . ASP A 1 89 ? -1.442 7.232 -12.530 1.00 77.50 89 ASP A CA 1
ATOM 718 C C . ASP A 1 89 ? -2.301 8.490 -12.764 1.00 77.50 89 ASP A C 1
ATOM 720 O O . ASP A 1 89 ? -3.162 8.513 -13.646 1.00 77.50 89 ASP A O 1
ATOM 724 N N . PHE A 1 90 ? -2.070 9.526 -11.952 1.00 71.44 90 PHE A N 1
ATOM 725 C CA . PHE A 1 90 ? -2.757 10.820 -12.030 1.00 71.44 90 PHE A CA 1
ATOM 726 C C . PHE A 1 90 ? -1.796 12.011 -12.170 1.00 71.44 90 PHE A C 1
ATOM 728 O O . PHE A 1 90 ? -2.243 13.159 -12.084 1.00 71.44 90 PHE A O 1
ATOM 735 N N . GLU A 1 91 ? -0.490 11.784 -12.343 1.00 67.75 91 GLU A N 1
ATOM 736 C CA . GLU A 1 91 ? 0.481 12.882 -12.334 1.00 67.75 91 GLU A CA 1
ATOM 737 C C . GLU A 1 91 ? 0.480 13.617 -13.684 1.00 67.75 91 GLU A C 1
ATOM 739 O O . GLU A 1 91 ? 0.893 13.097 -14.723 1.00 67.75 91 GLU A O 1
ATOM 744 N N . ILE A 1 92 ? 0.012 14.866 -13.673 1.00 64.75 92 ILE A N 1
ATOM 745 C CA . ILE A 1 92 ? -0.085 15.698 -14.874 1.00 64.75 92 ILE A CA 1
ATOM 746 C C . ILE A 1 92 ? 1.318 16.114 -15.336 1.00 64.75 92 ILE A C 1
ATOM 748 O O . ILE A 1 92 ? 2.060 16.756 -14.597 1.00 64.75 92 ILE A O 1
ATOM 752 N N . GLY A 1 93 ? 1.642 15.842 -16.603 1.00 61.00 93 GLY A N 1
ATOM 753 C CA . GLY A 1 93 ? 2.867 16.338 -17.244 1.00 61.00 93 GLY A CA 1
ATOM 754 C C . GLY A 1 93 ? 4.110 15.476 -17.014 1.00 61.00 93 GLY A C 1
ATOM 755 O O . GLY A 1 93 ? 5.227 15.991 -17.092 1.00 61.00 93 GLY A O 1
ATOM 756 N N . SER A 1 94 ? 3.926 14.189 -16.713 1.00 64.44 94 SER A N 1
ATOM 757 C CA . SER A 1 94 ? 5.018 13.218 -16.656 1.00 64.44 94 SER A CA 1
ATOM 758 C C . SER A 1 94 ? 5.131 12.402 -17.945 1.00 64.44 94 SER A C 1
ATOM 760 O O . SER A 1 94 ? 4.115 12.098 -18.569 1.00 64.44 94 SER A O 1
ATOM 762 N N . ASP A 1 95 ? 6.364 12.036 -18.309 1.00 62.97 95 ASP A N 1
ATOM 763 C CA . ASP A 1 95 ? 6.686 11.256 -19.519 1.00 62.97 95 ASP A CA 1
ATOM 764 C C . ASP A 1 95 ? 6.928 9.762 -19.225 1.00 62.97 95 ASP A C 1
ATOM 766 O O . ASP A 1 95 ? 7.094 8.956 -20.135 1.00 62.97 95 ASP A O 1
ATOM 770 N N . ASN A 1 96 ? 6.980 9.382 -17.949 1.00 61.22 96 ASN A N 1
ATOM 771 C CA . ASN A 1 96 ? 7.047 8.002 -17.483 1.00 61.22 96 ASN A CA 1
ATOM 772 C C . ASN A 1 96 ? 5.649 7.576 -17.058 1.00 61.22 96 ASN A C 1
ATOM 774 O O . ASN A 1 96 ? 5.154 8.018 -16.033 1.00 61.22 96 ASN A O 1
ATOM 778 N N . TYR A 1 97 ? 5.030 6.721 -17.860 1.00 66.44 97 TYR A N 1
ATOM 779 C CA . TYR A 1 97 ? 3.727 6.151 -17.557 1.00 66.44 97 TYR A CA 1
ATOM 780 C C . TYR A 1 97 ? 3.916 4.779 -16.934 1.00 66.44 97 TYR A C 1
ATOM 782 O O . TYR A 1 97 ? 4.781 4.000 -17.341 1.00 66.44 97 TYR A O 1
ATOM 790 N N . GLY A 1 98 ? 3.087 4.474 -15.949 1.00 68.00 98 GLY A N 1
ATOM 791 C CA . GLY A 1 98 ? 3.060 3.165 -15.329 1.00 68.00 98 GLY A CA 1
ATOM 792 C C . GLY A 1 98 ? 1.688 2.533 -15.440 1.00 68.00 98 GLY A C 1
ATOM 793 O O . GLY A 1 98 ? 0.661 3.195 -15.301 1.00 68.00 98 GLY A O 1
ATOM 794 N N . ARG A 1 99 ? 1.648 1.218 -15.664 1.00 72.56 99 ARG A N 1
ATOM 795 C CA . ARG A 1 99 ? 0.395 0.466 -15.591 1.00 72.56 99 ARG A CA 1
ATOM 796 C C . ARG A 1 99 ? 0.342 -0.316 -14.291 1.00 72.56 99 ARG A C 1
ATOM 798 O O . ARG A 1 99 ? 1.188 -1.174 -14.056 1.00 72.56 99 ARG A O 1
ATOM 805 N N . ALA A 1 100 ? -0.716 -0.093 -13.522 1.00 73.62 100 ALA A N 1
ATOM 806 C CA . ALA A 1 100 ? -1.126 -0.975 -12.443 1.00 73.62 100 ALA A CA 1
ATOM 807 C C . ALA A 1 100 ? -2.370 -1.788 -12.847 1.00 73.62 100 ALA A C 1
ATOM 809 O O . ALA A 1 100 ? -3.230 -1.303 -13.585 1.00 73.62 100 ALA A O 1
ATOM 810 N N . VAL A 1 101 ? -2.461 -3.037 -12.395 1.00 77.94 101 VAL A N 1
ATOM 811 C CA . VAL A 1 101 ? -3.686 -3.850 -12.444 1.00 77.94 101 VAL A CA 1
ATOM 812 C C . VAL A 1 101 ? -4.133 -4.099 -11.016 1.00 77.94 101 VAL A C 1
ATOM 814 O O . VAL A 1 101 ? -3.300 -4.460 -10.186 1.00 77.94 101 VAL A O 1
ATOM 817 N N . TYR A 1 102 ? -5.428 -3.900 -10.775 1.00 83.56 102 TYR A N 1
ATOM 818 C CA . TYR A 1 102 ? -6.082 -4.092 -9.488 1.00 83.56 102 TYR A CA 1
ATOM 819 C C . TYR A 1 102 ? -7.133 -5.192 -9.615 1.00 83.56 102 TYR A C 1
ATOM 821 O O . TYR A 1 102 ? -7.894 -5.189 -10.583 1.00 83.56 102 TYR A O 1
ATOM 829 N N . ASP A 1 103 ? -7.174 -6.103 -8.649 1.00 82.00 103 ASP A N 1
ATOM 830 C CA . ASP A 1 103 ? -8.202 -7.143 -8.541 1.00 82.00 103 ASP A CA 1
ATOM 831 C C . ASP A 1 103 ? -8.580 -7.381 -7.071 1.00 82.00 103 ASP A C 1
ATOM 833 O O . ASP A 1 103 ? -7.819 -7.002 -6.174 1.00 82.00 103 ASP A O 1
ATOM 837 N N . ASP A 1 104 ? -9.744 -7.990 -6.837 1.00 84.19 104 ASP A N 1
ATOM 838 C CA . ASP A 1 104 ? -10.281 -8.342 -5.513 1.00 84.19 104 ASP A CA 1
ATOM 839 C C . ASP A 1 104 ? -10.316 -7.166 -4.519 1.00 84.19 104 ASP A C 1
ATOM 841 O O . ASP A 1 104 ? -9.903 -7.276 -3.361 1.00 84.19 104 ASP A O 1
ATOM 845 N N . ILE A 1 105 ? -10.822 -6.013 -4.977 1.00 84.38 105 ILE A N 1
ATOM 846 C CA . ILE A 1 105 ? -10.949 -4.835 -4.116 1.00 84.38 105 ILE A CA 1
ATOM 847 C C . ILE A 1 105 ? -12.077 -5.028 -3.106 1.00 84.38 105 ILE A C 1
ATOM 849 O O . ILE A 1 105 ? -13.251 -5.099 -3.474 1.00 84.38 105 ILE A O 1
ATOM 853 N N . ILE A 1 106 ? -11.723 -5.045 -1.821 1.00 81.81 106 ILE A N 1
ATOM 854 C CA . ILE A 1 106 ? -12.676 -5.170 -0.713 1.00 81.81 106 ILE A CA 1
ATOM 855 C C . ILE A 1 106 ? -12.420 -4.046 0.287 1.00 81.81 106 ILE A C 1
ATOM 857 O O . ILE A 1 106 ? -11.288 -3.857 0.729 1.00 81.81 106 ILE A O 1
ATOM 861 N N . VAL A 1 107 ? -13.483 -3.335 0.675 1.00 81.19 107 VAL A N 1
ATOM 862 C CA . VAL A 1 107 ? -13.454 -2.349 1.762 1.00 81.19 107 VAL A CA 1
ATOM 863 C C . VAL A 1 107 ? -14.362 -2.814 2.890 1.00 81.19 107 VAL A C 1
ATOM 865 O O . VAL A 1 107 ? -15.538 -3.086 2.656 1.00 81.19 107 VAL A O 1
ATOM 868 N N . THR A 1 108 ? -13.831 -2.913 4.108 1.00 75.31 108 THR A N 1
ATOM 869 C CA . THR A 1 108 ? -14.612 -3.319 5.290 1.00 75.31 108 THR A CA 1
ATOM 870 C C . THR A 1 108 ? -14.379 -2.388 6.465 1.00 75.31 108 THR A C 1
ATOM 872 O O . THR A 1 108 ? -13.274 -1.878 6.631 1.00 75.31 108 THR A O 1
ATOM 875 N N . GLN A 1 109 ? -15.373 -2.279 7.335 1.00 70.06 109 GLN A N 1
ATOM 876 C CA . GLN A 1 109 ? -15.284 -1.638 8.642 1.00 70.06 109 GLN A CA 1
ATOM 877 C C . GLN A 1 109 ? -15.621 -2.695 9.713 1.00 70.06 109 GLN A C 1
ATOM 879 O O . GLN A 1 109 ? -16.524 -3.505 9.471 1.00 70.06 109 GLN A O 1
ATOM 884 N N . PRO A 1 110 ? -14.874 -2.792 10.833 1.00 66.25 110 PRO A N 1
ATOM 885 C CA . PRO A 1 110 ? -15.266 -3.640 11.960 1.00 66.25 110 PRO A CA 1
ATOM 886 C C . PRO A 1 110 ? -16.638 -3.218 12.499 1.00 66.25 110 PRO A C 1
ATOM 888 O O . PRO A 1 110 ? -17.015 -2.074 12.331 1.00 66.25 110 PRO A O 1
ATOM 891 N N . VAL A 1 111 ? -17.367 -4.126 13.155 1.00 65.06 111 VAL A N 1
ATOM 892 C CA . VAL A 1 111 ? -18.684 -3.797 13.744 1.00 65.06 111 VAL A CA 1
ATOM 893 C C . VAL A 1 111 ? -18.559 -2.862 14.953 1.00 65.06 111 VAL A C 1
ATOM 895 O O . VAL A 1 111 ? -19.513 -2.177 15.268 1.00 65.06 111 VAL A O 1
ATOM 898 N N . ASP A 1 112 ? -17.411 -2.866 15.623 1.00 62.62 112 ASP A N 1
ATOM 899 C CA . ASP A 1 112 ? -17.028 -1.956 16.707 1.00 62.62 112 ASP A CA 1
ATOM 900 C C . ASP A 1 112 ? -15.639 -1.440 16.323 1.00 62.62 112 ASP A C 1
ATOM 902 O O . ASP A 1 112 ? -14.631 -2.156 16.425 1.00 62.62 112 ASP A O 1
ATOM 906 N N . SER A 1 113 ? -15.626 -0.291 15.654 1.00 59.66 113 SER A N 1
ATOM 907 C CA . SER A 1 113 ? -14.456 0.165 14.908 1.00 59.66 113 SER A CA 1
ATOM 908 C C . SER A 1 113 ? -13.402 0.867 15.770 1.00 59.66 113 SER A C 1
ATOM 910 O O . SER A 1 113 ? -12.218 0.812 15.413 1.00 59.66 113 SER A O 1
ATOM 912 N N . ASP A 1 114 ? -13.788 1.445 16.909 1.00 59.97 114 ASP A N 1
ATOM 913 C CA . ASP A 1 114 ? -12.898 2.068 17.895 1.00 59.97 114 ASP A CA 1
ATOM 914 C C . ASP A 1 114 ? -12.642 1.190 19.140 1.00 59.97 114 ASP A C 1
ATOM 916 O O . ASP A 1 114 ? -11.754 1.507 19.937 1.00 59.97 114 ASP A O 1
ATOM 920 N N . GLN A 1 115 ? -13.294 0.022 19.220 1.00 61.97 115 GLN A N 1
ATOM 921 C CA . GLN A 1 115 ? -13.147 -0.988 20.274 1.00 61.97 115 GLN A CA 1
ATOM 922 C C . GLN A 1 115 ? -13.572 -0.483 21.657 1.00 61.97 115 GLN A C 1
ATOM 924 O O . GLN A 1 115 ? -13.019 -0.924 22.674 1.00 61.97 115 GLN A O 1
ATOM 929 N N . ASP A 1 116 ? -14.537 0.434 21.715 1.00 64.88 116 ASP A N 1
ATOM 930 C CA . ASP A 1 116 ? -15.074 0.952 22.973 1.00 64.88 116 ASP A CA 1
ATOM 931 C C . ASP A 1 116 ? -16.105 0.002 23.630 1.00 64.88 116 ASP A C 1
ATOM 933 O O . ASP A 1 116 ? -16.476 0.177 24.798 1.00 64.88 116 ASP A O 1
ATOM 937 N N . GLY A 1 117 ? -16.487 -1.069 22.923 1.00 68.19 117 GLY A N 1
ATOM 938 C CA . GLY A 1 117 ? -17.441 -2.080 23.368 1.00 68.19 117 GLY A CA 1
ATOM 939 C C . GLY A 1 117 ? -18.890 -1.794 22.968 1.00 68.19 117 GLY A C 1
ATOM 940 O O . GLY A 1 117 ? -19.779 -2.557 23.369 1.00 68.19 117 GLY A O 1
ATOM 941 N N . ILE A 1 118 ? -19.140 -0.737 22.194 1.00 65.38 118 ILE A N 1
ATOM 942 C CA . ILE A 1 118 ? -20.422 -0.392 21.585 1.00 65.38 118 ILE A CA 1
ATOM 943 C C . ILE A 1 118 ? -20.327 -0.694 20.086 1.00 65.38 118 ILE A C 1
ATOM 945 O O . ILE A 1 118 ? -19.358 -0.378 19.412 1.00 65.38 118 ILE A O 1
ATOM 949 N N . LEU A 1 119 ? -21.335 -1.377 19.542 1.00 66.56 119 LEU A N 1
ATOM 950 C CA . LEU A 1 119 ? -21.351 -1.665 18.110 1.00 66.56 119 LEU A CA 1
ATOM 951 C C . LEU A 1 119 ? -21.714 -0.395 17.335 1.00 66.56 119 LEU A C 1
ATOM 953 O O . LEU A 1 119 ? -22.691 0.252 17.691 1.00 66.56 119 LEU A O 1
ATOM 957 N N . ASP A 1 120 ? -21.046 -0.131 16.215 1.00 64.56 120 ASP A N 1
ATOM 958 C CA . ASP A 1 120 ? -21.256 1.004 15.306 1.00 64.56 120 ASP A CA 1
ATOM 959 C C . ASP A 1 120 ? -22.744 1.328 14.975 1.00 64.56 120 ASP A C 1
ATOM 961 O O . ASP A 1 120 ? -23.064 2.499 14.784 1.00 64.56 120 ASP A O 1
ATOM 965 N N . PRO A 1 121 ? -23.701 0.370 14.876 1.00 57.09 121 PRO A N 1
ATOM 966 C CA . PRO A 1 121 ? -25.122 0.691 14.665 1.00 57.09 121 PRO A CA 1
ATOM 967 C C . PRO A 1 121 ? -25.828 1.320 15.879 1.00 57.09 121 PRO A C 1
ATOM 969 O O . PRO A 1 121 ? -26.840 1.999 15.705 1.00 57.09 121 PRO A O 1
ATOM 972 N N . ASP A 1 122 ? -25.322 1.044 17.082 1.00 57.12 122 ASP A N 1
ATOM 973 C CA . ASP A 1 122 ? -25.810 1.541 18.375 1.00 57.12 122 ASP A CA 1
ATOM 974 C C . ASP A 1 122 ? -24.872 2.613 18.966 1.00 57.12 122 ASP A C 1
ATOM 976 O O . ASP A 1 122 ? -25.246 3.330 19.899 1.00 57.12 122 ASP A O 1
ATOM 980 N N . ASP A 1 123 ? -23.668 2.739 18.408 1.00 56.53 123 ASP A N 1
ATOM 981 C CA . ASP A 1 123 ? -22.729 3.816 18.652 1.00 56.53 123 ASP A CA 1
ATOM 982 C C . ASP A 1 123 ? -23.147 5.019 17.805 1.00 56.53 123 ASP A C 1
ATOM 984 O O . ASP A 1 123 ? -23.107 5.028 16.573 1.00 56.53 123 ASP A O 1
ATOM 988 N N . ASN A 1 124 ? -23.590 6.075 18.478 1.00 50.59 124 ASN A N 1
ATOM 989 C CA . ASN A 1 124 ? -23.969 7.326 17.837 1.00 50.59 124 ASN A CA 1
ATOM 990 C C . ASN A 1 124 ? -22.715 8.134 17.484 1.00 50.59 124 ASN A C 1
ATOM 992 O O . ASN A 1 124 ? -22.674 9.318 17.817 1.00 50.59 124 ASN A O 1
ATOM 996 N N . CYS A 1 125 ? -21.719 7.466 16.885 1.00 50.84 125 CYS A N 1
ATOM 997 C CA . CYS A 1 125 ? -20.335 7.872 16.673 1.00 50.84 125 CYS A CA 1
ATOM 998 C C . CYS A 1 125 ? -20.286 9.355 16.268 1.00 50.84 125 CYS A C 1
ATOM 1000 O O . CYS A 1 125 ? -20.507 9.684 15.095 1.00 50.84 125 CYS A O 1
ATOM 1002 N N . PRO A 1 126 ? -20.125 10.290 17.232 1.00 45.81 126 PRO A N 1
ATOM 1003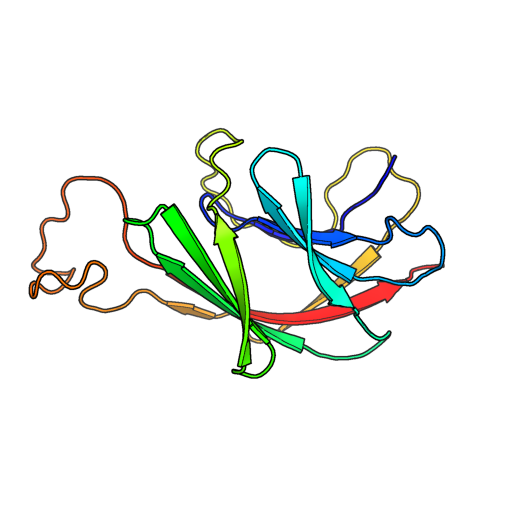 C CA . PRO A 1 126 ? -20.569 11.654 16.986 1.00 45.81 126 PRO A CA 1
ATOM 1004 C C . PRO A 1 126 ? -19.649 12.369 16.009 1.00 45.81 126 PRO A C 1
ATOM 1006 O O . PRO A 1 126 ? -20.135 13.173 15.222 1.00 45.81 126 PRO A O 1
ATOM 1009 N N . TYR A 1 127 ? -18.346 12.082 16.051 1.00 42.81 127 TYR A N 1
ATOM 1010 C CA . TYR A 1 127 ? -17.330 12.726 15.228 1.00 42.81 127 TYR A CA 1
ATOM 1011 C C . TYR A 1 127 ? -16.089 11.817 15.125 1.00 42.81 127 TYR A C 1
ATOM 1013 O O . TYR A 1 127 ? -15.428 11.532 16.119 1.00 42.81 127 TYR A O 1
ATOM 1021 N N . ASP A 1 128 ? -15.801 11.392 13.895 1.00 42.72 128 ASP A N 1
ATOM 1022 C CA . ASP A 1 128 ? -14.493 11.468 13.232 1.00 42.72 128 ASP A CA 1
ATOM 1023 C C . ASP A 1 128 ? -13.794 10.205 12.714 1.00 42.72 128 ASP A C 1
ATOM 1025 O O . ASP A 1 128 ? -13.186 10.357 11.658 1.00 42.72 128 ASP A O 1
ATOM 1029 N N . TYR A 1 129 ? -13.859 8.985 13.269 1.00 48.59 129 TYR A N 1
ATOM 1030 C CA . TYR A 1 129 ? -13.018 7.932 12.666 1.00 48.59 129 TYR A CA 1
ATOM 1031 C C . TYR A 1 129 ? -13.407 6.459 12.870 1.00 48.59 129 TYR A C 1
ATOM 1033 O O . TYR A 1 129 ? -12.934 5.797 13.790 1.00 48.59 129 TYR A O 1
ATOM 1041 N N . CYS A 1 130 ? -14.093 5.885 11.881 1.00 47.38 130 CYS A N 1
ATOM 1042 C CA . CYS A 1 130 ? -14.252 4.438 11.774 1.00 47.38 130 CYS A CA 1
ATOM 1043 C C . CYS A 1 130 ? -13.097 3.797 10.979 1.00 47.38 130 CYS A C 1
ATOM 1045 O O . CYS A 1 130 ? -12.803 4.192 9.844 1.00 47.38 130 CYS A O 1
ATOM 1047 N N . GLY A 1 131 ? -12.431 2.793 11.557 1.00 41.91 131 GLY A N 1
ATOM 1048 C CA . GLY A 1 131 ? -11.338 2.063 10.911 1.00 41.91 131 GLY A CA 1
ATOM 1049 C C . GLY A 1 131 ? -11.782 1.352 9.626 1.00 41.91 131 GLY A C 1
ATOM 1050 O O . GLY A 1 131 ? -12.739 0.583 9.623 1.00 41.91 131 GLY A O 1
ATOM 1051 N N . GLN A 1 132 ? -11.059 1.572 8.526 1.00 43.47 132 GLN A N 1
ATOM 1052 C CA . GLN A 1 132 ? -11.300 0.908 7.241 1.00 43.47 132 GLN A CA 1
ATOM 1053 C C . GLN A 1 132 ? -10.197 -0.117 6.962 1.00 43.47 132 GLN A C 1
ATOM 1055 O O . GLN A 1 132 ? -9.015 0.137 7.211 1.00 43.47 132 GLN A O 1
ATOM 1060 N N . ARG A 1 133 ? -10.578 -1.270 6.409 1.00 41.69 133 ARG A N 1
ATOM 1061 C CA . ARG A 1 133 ? -9.656 -2.218 5.771 1.00 41.69 133 ARG A CA 1
ATOM 1062 C C . ARG A 1 133 ? -9.848 -2.162 4.271 1.00 41.69 133 ARG A C 1
ATOM 1064 O O . ARG A 1 133 ? -10.989 -2.185 3.824 1.00 41.69 133 ARG A O 1
ATOM 1071 N N . PHE A 1 134 ? -8.751 -2.115 3.525 1.00 42.66 134 PHE A N 1
ATOM 1072 C CA . PHE A 1 134 ? -8.738 -2.185 2.064 1.00 42.66 134 PHE A CA 1
ATOM 1073 C C . PHE A 1 134 ? -7.885 -3.376 1.633 1.00 42.66 134 PHE A C 1
ATOM 1075 O O . PHE A 1 134 ? -6.755 -3.516 2.107 1.00 42.66 134 PHE A O 1
ATOM 1082 N N . PHE A 1 135 ? -8.420 -4.200 0.738 1.00 43.47 135 PHE A N 1
ATOM 1083 C CA . PHE A 1 135 ? -7.699 -5.266 0.049 1.00 43.47 135 PHE A CA 1
ATOM 1084 C C . PHE A 1 135 ? -7.524 -4.882 -1.416 1.00 43.47 135 PHE A C 1
ATOM 1086 O O . PHE A 1 135 ? -8.470 -4.387 -2.021 1.00 43.47 135 PHE A O 1
ATOM 1093 N N . ALA A 1 136 ? -6.347 -5.120 -1.988 1.00 44.81 136 ALA A N 1
ATOM 1094 C CA . ALA A 1 136 ? -6.174 -5.132 -3.437 1.00 44.81 136 ALA A CA 1
ATOM 1095 C C . ALA A 1 136 ? -5.045 -6.068 -3.853 1.00 44.81 136 ALA A C 1
ATOM 1097 O O . ALA A 1 136 ? -4.011 -6.169 -3.186 1.00 44.81 136 ALA A O 1
ATOM 1098 N N . THR A 1 137 ? -5.223 -6.696 -5.010 1.00 46.75 137 THR A N 1
ATOM 1099 C CA . THR A 1 137 ? -4.145 -7.361 -5.736 1.00 46.75 137 THR A CA 1
ATOM 1100 C C . THR A 1 137 ? -3.515 -6.375 -6.708 1.00 46.75 137 THR A C 1
ATOM 1102 O O . THR A 1 137 ? -4.198 -5.905 -7.606 1.00 46.75 137 THR A O 1
ATOM 1105 N N . LEU A 1 138 ? -2.224 -6.074 -6.557 1.00 43.03 138 LEU A N 1
ATOM 1106 C CA . LEU A 1 138 ? -1.489 -5.135 -7.413 1.00 43.03 138 LEU A CA 1
ATOM 1107 C C . LEU A 1 138 ? -0.555 -5.872 -8.382 1.00 43.03 138 LEU A C 1
ATOM 1109 O O . LEU A 1 138 ? 0.248 -6.701 -7.950 1.00 43.03 138 LEU A O 1
ATOM 1113 N N . SER A 1 139 ? -0.590 -5.503 -9.666 1.00 40.19 139 SER A N 1
ATOM 1114 C CA . SER A 1 139 ? 0.462 -5.812 -10.650 1.00 40.19 139 SER A CA 1
ATOM 1115 C C . SER A 1 139 ? 1.003 -4.528 -11.262 1.00 40.19 139 SER A C 1
ATOM 1117 O O . SER A 1 139 ? 0.221 -3.786 -11.844 1.00 40.19 139 SER A O 1
ATOM 1119 N N . ALA A 1 140 ? 2.308 -4.269 -11.171 1.00 34.69 140 ALA A N 1
ATOM 1120 C CA . ALA A 1 140 ? 2.948 -3.111 -11.798 1.00 34.69 140 ALA A CA 1
ATOM 1121 C C . ALA A 1 140 ? 3.688 -3.521 -13.081 1.00 34.69 140 ALA A C 1
ATOM 1123 O O . ALA A 1 140 ? 4.430 -4.509 -13.094 1.00 34.69 140 ALA A O 1
ATOM 1124 N N . LYS A 1 141 ? 3.502 -2.750 -14.154 1.00 41.88 141 LYS A N 1
ATOM 1125 C CA . LYS A 1 141 ? 4.202 -2.895 -15.431 1.00 41.88 141 LYS A CA 1
ATOM 1126 C C . LYS A 1 141 ? 4.801 -1.555 -15.867 1.00 41.88 141 LYS A C 1
ATOM 1128 O O . LYS A 1 141 ? 4.106 -0.542 -15.886 1.00 41.88 141 LYS A O 1
ATOM 1133 N N . ASP A 1 142 ? 6.051 -1.625 -16.311 1.00 38.50 142 ASP A N 1
ATOM 1134 C CA . ASP A 1 142 ? 6.724 -0.607 -17.116 1.00 38.50 142 ASP A CA 1
ATOM 1135 C C . ASP A 1 142 ? 6.151 -0.610 -18.548 1.00 38.50 142 ASP A C 1
ATOM 1137 O O . ASP A 1 142 ? 6.157 -1.642 -19.239 1.00 38.50 142 ASP A O 1
ATOM 1141 N N . SER A 1 143 ? 5.580 0.512 -18.982 1.00 37.72 143 SER A N 1
ATOM 1142 C CA . SER A 1 143 ? 5.314 0.756 -20.401 1.00 37.72 143 SER A CA 1
ATOM 1143 C C . SER A 1 143 ? 6.522 1.484 -20.966 1.00 37.72 143 SER A C 1
ATOM 1145 O O . SER A 1 143 ? 6.520 2.711 -21.003 1.00 37.72 143 SER A O 1
ATOM 1147 N N . GLY A 1 144 ? 7.546 0.696 -21.304 1.00 36.97 144 GLY A N 1
ATOM 1148 C CA . GLY A 1 144 ? 8.819 1.197 -21.821 1.00 36.97 144 GLY A CA 1
ATOM 1149 C C . GLY A 1 144 ? 8.741 1.944 -23.142 1.00 36.97 144 GLY A C 1
ATOM 1150 O O . GLY A 1 144 ? 7.628 2.114 -23.692 1.00 36.97 144 GLY A O 1
#

Radius of gyration: 16.0 Å; chains: 1; bounding box: 43×30×45 Å